Protein AF-A0A353RKZ6-F1 (afdb_monomer_lite)

Radius of gyration: 16.35 Å; chains: 1; bounding box: 42×35×43 Å

Secondary structure (DSSP, 8-state):
--TT--------SS--TTHHHHHHHTT--HHHHHHHHHTT---PPPPGGGG--SS---------TT-

Sequence (67 aa):
AKNNDIKVIECNLRASRSFPFVSKVLKHNFIETATRIMLDAPYAKPDSSVFDLDYIGVKASQFSFSR

Structure (mmCIF, N/CA/C/O backbone):
data_AF-A0A353RKZ6-F1
#
_entry.id   AF-A0A353RKZ6-F1
#
loop_
_atom_site.group_PDB
_atom_site.id
_atom_site.type_symbol
_atom_site.label_atom_id
_atom_site.label_alt_id
_atom_site.label_comp_id
_atom_site.label_asym_id
_atom_site.label_entity_id
_atom_site.label_seq_id
_atom_site.pdbx_PDB_ins_code
_atom_site.Cartn_x
_atom_site.Cartn_y
_atom_site.Cartn_z
_atom_site.occupancy
_atom_site.B_iso_or_equiv
_atom_site.auth_seq_id
_atom_site.auth_comp_id
_atom_site.auth_asym_id
_atom_site.auth_atom_id
_atom_site.pdbx_PDB_model_num
ATOM 1 N N . ALA A 1 1 ? -23.032 -1.559 2.533 1.00 49.62 1 ALA A N 1
ATOM 2 C CA . ALA A 1 1 ? -23.677 -0.995 1.332 1.00 49.62 1 ALA A CA 1
ATOM 3 C C . ALA A 1 1 ? -25.183 -0.981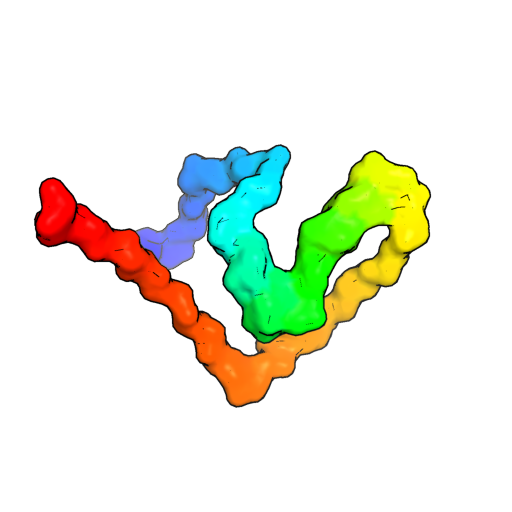 1.559 1.00 49.62 1 ALA A C 1
ATOM 5 O O . ALA A 1 1 ? -25.714 -2.009 1.957 1.00 49.62 1 ALA A O 1
ATOM 6 N N . LYS A 1 2 ? -25.879 0.148 1.370 1.00 52.03 2 LYS A N 1
ATOM 7 C CA . LYS A 1 2 ? -27.342 0.092 1.199 1.00 52.03 2 LYS A CA 1
ATOM 8 C C . LYS A 1 2 ? -27.575 -0.490 -0.199 1.00 52.03 2 LYS A C 1
ATOM 10 O O . LYS A 1 2 ? -27.024 0.053 -1.147 1.00 52.03 2 LYS A O 1
ATOM 15 N N . ASN A 1 3 ? -28.315 -1.591 -0.302 1.00 80.94 3 ASN A N 1
ATOM 16 C CA . ASN A 1 3 ? -28.728 -2.219 -1.568 1.00 80.94 3 ASN A CA 1
ATOM 17 C C . ASN A 1 3 ? -27.615 -2.819 -2.450 1.00 80.94 3 ASN A C 1
ATOM 19 O O . ASN A 1 3 ? -27.819 -2.969 -3.644 1.00 80.94 3 ASN A O 1
ATOM 23 N N . ASN A 1 4 ? -26.454 -3.188 -1.896 1.00 84.44 4 ASN A N 1
ATOM 24 C CA . ASN A 1 4 ? -25.349 -3.795 -2.665 1.00 84.44 4 ASN A CA 1
ATOM 25 C C . ASN A 1 4 ? -24.797 -2.966 -3.848 1.00 84.44 4 ASN A C 1
ATOM 27 O O . ASN A 1 4 ? -23.981 -3.472 -4.615 1.00 84.44 4 ASN A O 1
ATOM 31 N N . ASP A 1 5 ? -25.146 -1.684 -3.948 1.00 91.38 5 ASP A N 1
ATOM 32 C CA . A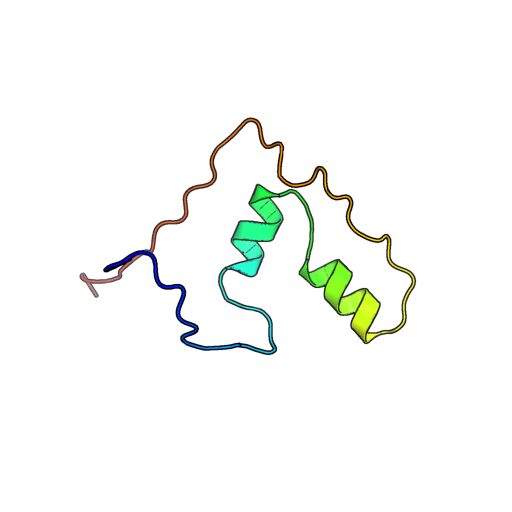SP A 1 5 ? -24.616 -0.806 -4.989 1.00 91.38 5 ASP A CA 1
ATOM 33 C C . ASP A 1 5 ? -23.182 -0.363 -4.674 1.00 91.38 5 ASP A C 1
ATOM 35 O O . ASP A 1 5 ? -22.899 0.203 -3.609 1.00 91.38 5 ASP A O 1
ATOM 39 N N . ILE A 1 6 ? -22.275 -0.573 -5.630 1.00 89.50 6 ILE A N 1
ATOM 40 C CA . ILE A 1 6 ? -20.899 -0.072 -5.579 1.00 89.50 6 ILE A CA 1
ATOM 41 C C . ILE A 1 6 ? -20.897 1.371 -6.084 1.00 89.50 6 ILE A C 1
ATOM 43 O O . ILE A 1 6 ? -21.325 1.652 -7.202 1.00 89.50 6 ILE A O 1
ATOM 47 N N . LYS A 1 7 ? -20.395 2.295 -5.263 1.00 92.50 7 LYS A N 1
ATOM 48 C CA . LYS A 1 7 ? -20.258 3.712 -5.615 1.00 92.50 7 LYS A CA 1
ATOM 49 C C . LYS A 1 7 ? -18.812 4.151 -5.443 1.00 92.50 7 LYS A C 1
ATOM 51 O O . LYS A 1 7 ? -18.166 3.790 -4.461 1.00 92.50 7 LYS A O 1
ATOM 56 N N . VAL A 1 8 ? -18.320 4.943 -6.388 1.00 93.62 8 VAL A N 1
ATOM 57 C CA . VAL A 1 8 ? -16.985 5.545 -6.333 1.00 93.62 8 VAL A CA 1
ATOM 58 C C . VAL A 1 8 ? -17.085 6.896 -5.631 1.00 93.62 8 VAL A C 1
ATOM 60 O O . VAL A 1 8 ? -17.970 7.686 -5.947 1.00 93.62 8 VAL A O 1
ATOM 63 N N . ILE A 1 9 ? -16.191 7.147 -4.674 1.00 96.12 9 ILE A N 1
ATOM 64 C CA . ILE A 1 9 ? -16.105 8.431 -3.963 1.00 96.12 9 ILE A CA 1
ATOM 65 C C . ILE A 1 9 ? -15.052 9.318 -4.630 1.00 96.12 9 ILE A C 1
ATOM 67 O O . ILE A 1 9 ? -15.351 10.432 -5.042 1.00 96.12 9 ILE A O 1
ATOM 71 N N . GLU A 1 10 ? -13.824 8.812 -4.758 1.00 97.31 10 GLU A N 1
ATOM 72 C CA . GLU A 1 10 ? -12.690 9.553 -5.307 1.00 97.31 10 GLU A CA 1
ATOM 73 C C . GLU A 1 10 ? -11.633 8.613 -5.902 1.00 97.31 10 GLU A C 1
ATOM 75 O O . GLU A 1 10 ? -11.564 7.431 -5.558 1.00 97.31 10 GLU A O 1
ATOM 80 N N . CYS A 1 11 ? -10.774 9.162 -6.763 1.00 96.25 11 CYS A N 1
ATOM 81 C CA . CYS A 1 11 ? -9.562 8.511 -7.247 1.00 96.25 11 CYS A CA 1
ATOM 82 C C . CYS A 1 11 ? -8.371 9.441 -7.004 1.00 96.25 11 CYS A C 1
ATOM 84 O O . CYS A 1 11 ? -8.366 10.586 -7.450 1.00 96.25 11 CYS A O 1
ATOM 86 N N . ASN A 1 12 ? -7.357 8.948 -6.294 1.00 96.50 12 ASN A N 1
ATOM 87 C CA . ASN A 1 12 ? -6.131 9.692 -6.034 1.00 96.50 12 ASN A CA 1
ATOM 88 C C . ASN A 1 12 ? -5.008 9.133 -6.913 1.00 96.50 12 ASN A C 1
ATOM 90 O O . ASN A 1 12 ? -4.515 8.038 -6.653 1.00 96.50 12 ASN A O 1
ATOM 94 N N . LEU A 1 13 ? -4.556 9.905 -7.903 1.00 94.44 13 LEU A N 1
ATOM 95 C CA . LEU A 1 13 ? -3.429 9.548 -8.779 1.00 94.44 13 LEU A CA 1
ATOM 96 C C . LEU A 1 13 ? -2.074 9.822 -8.101 1.00 94.44 13 LEU A C 1
ATOM 98 O O . LEU A 1 13 ? -1.238 10.563 -8.609 1.00 94.44 13 LEU A O 1
ATOM 102 N N . ARG A 1 14 ? -1.889 9.292 -6.889 1.00 94.88 14 ARG A N 1
ATOM 103 C CA . ARG A 1 14 ? -0.690 9.476 -6.057 1.00 94.88 14 ARG A CA 1
ATOM 104 C C . ARG A 1 14 ? -0.633 8.436 -4.942 1.00 94.88 14 ARG A C 1
ATOM 106 O O . ARG A 1 14 ? -1.626 7.775 -4.639 1.00 94.88 14 ARG A O 1
ATOM 113 N N . ALA A 1 15 ? 0.508 8.353 -4.261 1.00 94.56 15 ALA A N 1
ATOM 114 C CA . ALA A 1 15 ? 0.639 7.527 -3.067 1.00 94.56 15 ALA A CA 1
ATOM 115 C C . ALA A 1 15 ? -0.347 7.970 -1.965 1.00 94.56 15 ALA A C 1
ATOM 117 O O . ALA A 1 15 ? -0.457 9.151 -1.616 1.00 94.56 15 ALA A O 1
ATOM 118 N N . SER A 1 16 ? -1.064 6.997 -1.402 1.00 95.44 16 SER A N 1
ATOM 119 C CA . SER A 1 16 ? -1.965 7.187 -0.261 1.00 95.44 16 SER A CA 1
ATOM 120 C C . SER A 1 16 ? -1.257 6.875 1.059 1.00 95.44 16 SER A C 1
ATOM 122 O O . SER A 1 16 ? -0.332 6.067 1.121 1.00 95.44 16 SER A O 1
ATOM 124 N N . ARG A 1 17 ? -1.751 7.440 2.166 1.00 95.25 17 ARG A N 1
ATOM 125 C CA . ARG A 1 17 ? -1.251 7.167 3.529 1.00 95.25 17 ARG A CA 1
ATOM 126 C C . ARG A 1 17 ? -1.448 5.710 3.975 1.00 95.25 17 ARG A C 1
ATOM 128 O O . ARG A 1 17 ? -0.994 5.321 5.051 1.00 95.25 17 ARG A O 1
ATOM 135 N N . SER A 1 18 ? -2.185 4.903 3.214 1.00 93.62 18 SER A N 1
ATOM 136 C CA . SER A 1 18 ? -2.309 3.457 3.427 1.00 93.62 18 SER A CA 1
ATOM 137 C C . SER A 1 18 ? -1.152 2.651 2.830 1.00 93.62 18 SER A C 1
ATOM 139 O O . SER A 1 18 ? -0.941 1.533 3.293 1.00 93.62 18 SER A O 1
ATOM 141 N N . PHE A 1 19 ? -0.372 3.201 1.889 1.00 93.06 19 PHE A N 1
ATOM 142 C CA . PHE A 1 19 ? 0.697 2.470 1.192 1.00 93.06 19 PHE A CA 1
ATOM 143 C C . PHE A 1 19 ? 1.695 1.802 2.148 1.00 93.06 19 PHE A C 1
ATOM 145 O O . PHE A 1 19 ? 1.908 0.603 2.002 1.00 93.06 19 PHE A O 1
ATOM 152 N N . PRO A 1 20 ? 2.245 2.481 3.179 1.00 93.69 20 PRO A N 1
ATOM 153 C CA . PRO A 1 20 ? 3.214 1.843 4.073 1.00 93.69 20 PRO A CA 1
ATOM 154 C C . PRO A 1 20 ? 2.651 0.636 4.829 1.00 93.69 20 PRO A C 1
ATOM 156 O O . PRO A 1 20 ? 3.375 -0.313 5.111 1.00 93.69 20 PRO A O 1
ATOM 159 N N . PHE A 1 21 ? 1.363 0.677 5.174 1.00 95.06 21 PHE A N 1
ATOM 160 C CA . PHE A 1 21 ? 0.693 -0.426 5.854 1.00 95.06 21 PHE A CA 1
ATOM 161 C C . PHE A 1 21 ? 0.477 -1.601 4.896 1.00 95.06 21 PHE A C 1
ATOM 163 O O . PHE A 1 21 ? 0.890 -2.716 5.201 1.00 95.06 21 PHE A O 1
ATOM 170 N N . VAL A 1 22 ? -0.087 -1.336 3.715 1.00 91.75 22 VAL A N 1
ATOM 171 C CA . VAL A 1 22 ? -0.364 -2.359 2.696 1.00 91.75 22 VAL A CA 1
ATOM 172 C C . VAL A 1 22 ? 0.928 -3.039 2.232 1.00 91.75 22 VAL A C 1
ATOM 174 O O . VAL A 1 22 ? 0.977 -4.264 2.181 1.00 91.75 22 VAL A O 1
ATOM 177 N N . SER A 1 23 ? 2.002 -2.275 2.002 1.00 91.88 23 SER A N 1
ATOM 178 C CA . SER A 1 23 ? 3.301 -2.832 1.607 1.00 91.88 23 SER A CA 1
ATOM 179 C C . SER A 1 23 ? 3.879 -3.796 2.643 1.00 91.88 23 SER A C 1
ATOM 181 O O . SER A 1 23 ? 4.450 -4.823 2.289 1.00 91.88 23 SER A O 1
ATOM 183 N N . LYS A 1 24 ? 3.737 -3.481 3.938 1.00 90.06 24 LYS A N 1
ATOM 184 C CA . LYS A 1 24 ? 4.240 -4.337 5.023 1.00 90.06 24 LYS A CA 1
ATOM 185 C C . LYS A 1 24 ? 3.393 -5.590 5.197 1.00 90.06 24 LYS A C 1
ATOM 187 O O . LYS A 1 24 ? 3.947 -6.666 5.383 1.00 90.06 24 LYS A O 1
ATOM 192 N N . VAL A 1 25 ? 2.069 -5.450 5.123 1.00 91.62 25 VAL A N 1
ATOM 193 C CA . VAL A 1 25 ? 1.140 -6.577 5.271 1.00 91.62 25 VAL A CA 1
ATOM 194 C C . VAL A 1 25 ? 1.300 -7.565 4.121 1.00 91.62 25 VAL A C 1
ATOM 196 O O . VAL A 1 25 ? 1.353 -8.758 4.377 1.00 91.62 25 VAL A O 1
ATOM 199 N N . LEU A 1 26 ? 1.468 -7.087 2.889 1.00 88.50 26 LEU A N 1
ATOM 200 C CA . LEU A 1 26 ? 1.640 -7.937 1.706 1.00 88.50 26 LEU A CA 1
ATOM 201 C C . LEU A 1 26 ? 3.106 -8.312 1.422 1.00 88.50 26 LEU A C 1
ATOM 203 O O . LEU A 1 26 ? 3.388 -8.952 0.415 1.00 88.50 26 LEU A O 1
ATOM 207 N N . LYS A 1 27 ? 4.052 -7.881 2.274 1.00 87.19 27 LYS A N 1
ATOM 208 C CA . LYS A 1 27 ? 5.509 -8.053 2.089 1.00 87.19 27 LYS A CA 1
ATOM 209 C C . LYS A 1 27 ? 6.005 -7.628 0.694 1.00 87.19 27 LYS A C 1
ATOM 211 O O . LYS A 1 27 ? 6.990 -8.159 0.189 1.00 87.19 27 LYS A O 1
ATOM 216 N N . HIS A 1 28 ? 5.346 -6.642 0.088 1.00 87.06 28 HIS A N 1
ATOM 217 C CA . HIS A 1 28 ? 5.651 -6.146 -1.249 1.00 87.06 28 HIS A CA 1
ATOM 218 C C . HIS A 1 28 ? 5.801 -4.627 -1.238 1.00 87.06 28 HIS A C 1
ATOM 220 O O . HIS A 1 28 ? 4.910 -3.900 -0.801 1.00 87.06 28 HIS A O 1
ATOM 226 N N . ASN A 1 29 ? 6.926 -4.118 -1.737 1.00 90.06 29 ASN A N 1
ATOM 227 C CA . ASN A 1 29 ? 7.187 -2.685 -1.740 1.00 90.06 29 ASN A CA 1
ATOM 228 C C . ASN A 1 29 ? 6.575 -1.992 -2.968 1.00 90.06 29 ASN A C 1
ATOM 230 O O . ASN A 1 29 ? 7.238 -1.772 -3.978 1.00 90.06 29 ASN A O 1
ATOM 234 N N . PHE A 1 30 ? 5.315 -1.570 -2.849 1.00 90.19 30 PHE A N 1
ATOM 235 C CA . PHE A 1 30 ? 4.610 -0.863 -3.924 1.00 90.19 30 PHE A CA 1
ATOM 236 C C . PHE A 1 30 ? 5.282 0.447 -4.363 1.00 90.19 30 PHE A C 1
ATOM 238 O O . PHE A 1 30 ? 5.169 0.821 -5.527 1.00 90.19 30 PHE A O 1
ATOM 245 N N . ILE A 1 31 ? 5.978 1.149 -3.461 1.00 93.12 31 ILE A N 1
ATOM 246 C CA . ILE A 1 31 ? 6.651 2.414 -3.797 1.00 93.12 31 ILE A CA 1
ATOM 247 C C . ILE A 1 31 ? 7.878 2.157 -4.666 1.00 93.12 31 ILE A C 1
ATOM 249 O O . ILE A 1 31 ? 8.123 2.910 -5.605 1.00 93.12 31 ILE A O 1
ATOM 253 N N . GLU A 1 32 ? 8.616 1.081 -4.398 1.00 92.56 32 GLU A N 1
ATOM 254 C CA . GLU A 1 32 ? 9.741 0.682 -5.241 1.00 92.56 32 GLU A CA 1
ATOM 255 C C . GLU A 1 32 ? 9.261 0.317 -6.646 1.00 92.56 32 GLU A C 1
ATOM 257 O O . GLU A 1 32 ? 9.771 0.865 -7.622 1.00 92.56 32 GLU A O 1
ATOM 262 N N . THR A 1 33 ? 8.241 -0.538 -6.752 1.00 91.31 33 THR A N 1
ATOM 263 C CA . THR A 1 33 ? 7.662 -0.927 -8.044 1.00 91.31 33 THR A CA 1
ATOM 264 C C . THR A 1 33 ? 7.152 0.293 -8.813 1.00 91.31 33 THR A C 1
ATOM 266 O O . THR A 1 33 ? 7.485 0.462 -9.983 1.00 91.31 33 THR A O 1
ATOM 269 N N . ALA A 1 34 ? 6.408 1.191 -8.156 1.00 93.31 34 ALA A N 1
ATOM 270 C CA . ALA A 1 34 ? 5.921 2.419 -8.782 1.00 93.31 34 ALA A CA 1
ATOM 271 C C . ALA A 1 34 ? 7.068 3.328 -9.250 1.00 93.31 34 ALA A C 1
ATOM 273 O O . ALA A 1 34 ? 7.028 3.825 -10.370 1.00 93.31 34 ALA A O 1
ATOM 274 N N . THR A 1 35 ? 8.108 3.508 -8.431 1.00 95.06 35 THR A N 1
ATOM 275 C CA . THR A 1 35 ? 9.279 4.327 -8.787 1.00 95.06 35 THR A CA 1
ATOM 276 C C . THR A 1 35 ? 10.033 3.741 -9.978 1.00 95.06 35 THR A C 1
ATOM 278 O O . THR A 1 35 ? 10.418 4.481 -10.877 1.00 95.06 35 THR A O 1
ATOM 281 N N . ARG A 1 36 ? 10.213 2.414 -10.025 1.00 95.06 36 ARG A N 1
ATOM 282 C CA . ARG A 1 36 ? 10.852 1.742 -11.166 1.00 95.06 36 ARG A CA 1
ATOM 283 C C . ARG A 1 36 ? 10.067 1.965 -12.455 1.00 95.06 36 ARG A C 1
ATOM 285 O O . ARG A 1 36 ? 10.672 2.309 -13.459 1.00 95.06 36 ARG A O 1
ATOM 292 N N . ILE A 1 37 ? 8.740 1.850 -12.399 1.00 94.31 37 ILE A N 1
ATOM 293 C CA . ILE A 1 37 ? 7.861 2.118 -13.545 1.00 94.31 37 ILE A CA 1
ATOM 294 C C . ILE A 1 37 ? 7.976 3.579 -13.994 1.00 94.31 37 ILE A C 1
ATOM 296 O O . ILE A 1 37 ? 8.099 3.841 -15.181 1.00 94.31 37 ILE A O 1
ATOM 300 N N . MET A 1 38 ? 7.974 4.534 -13.059 1.00 95.06 38 MET A N 1
ATOM 301 C CA . MET A 1 38 ? 8.096 5.963 -13.385 1.00 95.06 38 MET A CA 1
ATOM 302 C C . MET A 1 38 ? 9.430 6.327 -14.051 1.00 95.06 38 MET A C 1
ATOM 304 O O . MET A 1 38 ? 9.494 7.328 -14.756 1.00 95.06 38 MET A O 1
ATOM 308 N N . LEU A 1 39 ? 10.488 5.553 -13.798 1.00 97.31 39 LEU A N 1
ATOM 309 C CA . LEU A 1 39 ? 11.831 5.763 -14.344 1.00 97.31 39 LEU A CA 1
ATOM 310 C C . LEU A 1 39 ? 12.135 4.875 -15.561 1.00 97.31 39 LEU A C 1
ATOM 312 O O . LEU A 1 39 ? 13.296 4.793 -15.957 1.00 97.31 39 LEU A O 1
ATOM 316 N N . ASP A 1 40 ? 11.139 4.163 -16.100 1.00 94.75 40 ASP A N 1
ATOM 317 C CA . ASP A 1 40 ? 11.316 3.145 -17.148 1.00 94.75 40 ASP A CA 1
ATOM 318 C C . ASP A 1 40 ? 12.406 2.104 -16.813 1.00 94.75 40 ASP A C 1
ATOM 320 O O . ASP A 1 40 ? 13.058 1.521 -17.683 1.00 94.75 40 ASP A O 1
ATOM 324 N N . ALA A 1 41 ? 12.615 1.843 -15.521 1.00 95.50 41 ALA A N 1
ATOM 325 C CA . ALA A 1 41 ? 13.568 0.855 -15.050 1.00 95.50 41 ALA A CA 1
ATOM 326 C C . ALA A 1 41 ? 12.953 -0.557 -15.093 1.00 95.50 41 ALA A C 1
ATOM 328 O O . ALA A 1 41 ? 11.744 -0.719 -14.887 1.00 95.50 41 ALA A O 1
ATOM 329 N N . PRO A 1 42 ? 13.773 -1.611 -15.268 1.00 92.94 42 PRO A N 1
ATOM 330 C CA . PRO A 1 42 ? 13.293 -2.984 -15.178 1.00 92.94 42 PRO A CA 1
ATOM 331 C C . PRO A 1 42 ? 12.587 -3.245 -13.840 1.00 92.94 42 PRO A C 1
ATOM 333 O O . PRO A 1 42 ? 13.130 -2.968 -12.763 1.00 92.94 42 PRO A O 1
ATOM 336 N N . TYR A 1 43 ? 11.379 -3.803 -13.915 1.00 90.50 43 TYR A N 1
ATOM 337 C CA . TYR A 1 43 ? 10.590 -4.229 -12.764 1.00 90.50 43 TYR A CA 1
ATOM 338 C C . TYR A 1 43 ? 10.028 -5.634 -12.998 1.00 90.50 43 TYR A C 1
ATOM 340 O O . TYR A 1 43 ? 9.744 -6.029 -14.128 1.00 90.50 43 TYR A O 1
ATOM 348 N N . ALA A 1 44 ? 9.864 -6.396 -11.918 1.00 84.44 44 ALA A N 1
ATOM 349 C CA . ALA A 1 44 ? 9.153 -7.666 -11.960 1.00 84.44 44 ALA A CA 1
ATOM 350 C C . ALA A 1 44 ? 7.657 -7.404 -11.773 1.00 84.44 44 ALA A C 1
ATOM 352 O O . ALA A 1 44 ? 7.258 -6.712 -10.831 1.00 84.44 44 ALA A O 1
ATOM 353 N N . LYS A 1 45 ? 6.822 -7.950 -12.662 1.00 81.69 45 LYS A N 1
ATOM 354 C CA . LYS A 1 45 ? 5.369 -7.881 -12.497 1.00 81.69 45 LYS A CA 1
ATOM 355 C C . LYS A 1 45 ? 4.986 -8.644 -11.216 1.00 81.69 45 LYS A C 1
ATOM 357 O O . LYS A 1 45 ? 5.386 -9.800 -11.091 1.00 81.69 45 LYS A O 1
ATOM 362 N N . PRO A 1 46 ? 4.252 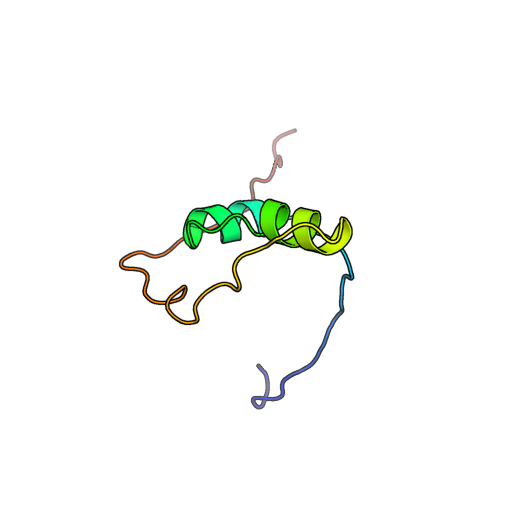-8.026 -10.273 1.00 72.25 46 PRO A N 1
ATOM 363 C CA . PRO A 1 46 ? 3.839 -8.713 -9.055 1.00 72.25 46 PRO A CA 1
ATOM 364 C C . PRO A 1 46 ? 2.905 -9.883 -9.386 1.00 72.25 46 PRO A C 1
ATOM 366 O O . PRO A 1 46 ? 2.042 -9.765 -10.261 1.00 72.25 46 PRO A O 1
ATOM 369 N N . ASP A 1 47 ? 3.109 -11.006 -8.698 1.00 73.12 47 ASP A N 1
ATOM 370 C CA . ASP A 1 47 ? 2.319 -12.226 -8.862 1.00 73.12 47 ASP A CA 1
ATOM 371 C C . ASP A 1 47 ? 0.931 -12.090 -8.202 1.00 73.12 47 ASP A C 1
ATOM 373 O O . ASP A 1 47 ? 0.737 -11.301 -7.277 1.00 73.12 47 ASP A O 1
ATOM 377 N N . SER A 1 48 ? -0.060 -12.844 -8.677 1.00 66.31 48 SER A N 1
ATOM 378 C CA . SER A 1 48 ? -1.437 -12.813 -8.152 1.00 66.31 48 SER A CA 1
ATOM 379 C C . SER A 1 48 ? -1.598 -13.491 -6.785 1.00 66.31 48 SER A C 1
ATOM 381 O O . SER A 1 48 ? -2.611 -13.284 -6.122 1.00 66.31 48 SER A O 1
ATOM 383 N N . SER A 1 49 ? -0.593 -14.254 -6.344 1.00 62.03 49 SER A N 1
ATOM 384 C CA . SER A 1 49 ? -0.536 -14.987 -5.066 1.00 62.03 49 SER A CA 1
ATOM 385 C C . SER A 1 49 ? -0.370 -14.096 -3.823 1.00 62.03 49 SER A C 1
ATOM 387 O O . SER A 1 49 ? -0.376 -14.576 -2.695 1.00 62.03 49 SER A O 1
ATOM 389 N N . VAL A 1 50 ? -0.265 -12.775 -4.001 1.00 60.53 50 VAL A N 1
ATOM 390 C CA . VAL A 1 50 ? 0.001 -11.790 -2.933 1.00 60.53 50 VAL A CA 1
ATOM 391 C C . VAL A 1 50 ? -1.115 -11.712 -1.871 1.00 60.53 50 VAL A C 1
ATOM 393 O O . VAL A 1 50 ? -0.928 -11.090 -0.826 1.00 60.53 50 VAL A O 1
ATOM 396 N N . PHE A 1 51 ? -2.266 -12.349 -2.101 1.00 64.56 51 PHE A N 1
ATOM 397 C CA . PHE A 1 51 ? -3.416 -12.320 -1.193 1.00 64.56 51 PHE A CA 1
ATOM 398 C C . PHE A 1 51 ? -3.527 -13.527 -0.247 1.00 64.56 51 PHE A C 1
ATOM 400 O O . PHE A 1 51 ? -4.349 -13.475 0.668 1.00 64.56 51 PHE A O 1
ATOM 407 N N . ASP A 1 52 ? -2.684 -14.554 -0.401 1.00 71.94 52 ASP A N 1
ATOM 408 C CA . ASP A 1 52 ? -2.645 -15.710 0.505 1.00 71.94 52 ASP A CA 1
ATOM 409 C C . ASP A 1 52 ? -1.770 -15.394 1.727 1.00 71.94 52 ASP A C 1
ATOM 411 O O . ASP A 1 52 ? -0.588 -15.732 1.802 1.00 71.94 52 ASP A O 1
ATOM 415 N N . LEU A 1 53 ? -2.348 -14.663 2.681 1.00 81.06 53 LEU A N 1
ATOM 416 C CA . LEU A 1 53 ? -1.699 -14.328 3.946 1.00 81.06 53 LEU A CA 1
ATOM 417 C C . LEU A 1 53 ? -2.221 -15.220 5.076 1.00 81.06 53 LEU A C 1
ATOM 419 O O . LEU A 1 53 ? -3.416 -15.236 5.357 1.00 81.06 53 LEU A O 1
ATOM 423 N N . ASP A 1 54 ? -1.307 -15.839 5.824 1.00 87.69 54 ASP A N 1
A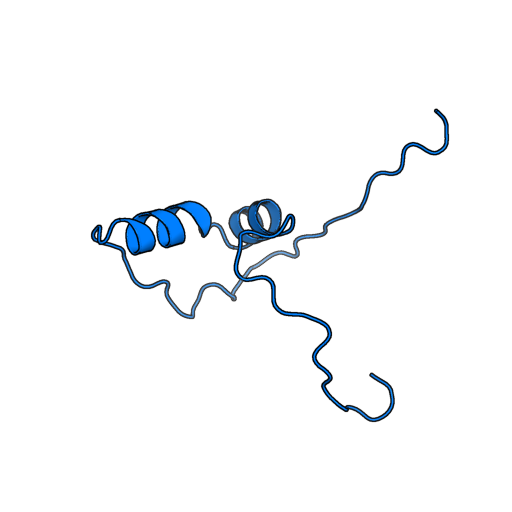TOM 424 C CA . ASP A 1 54 ? -1.627 -16.617 7.035 1.00 87.69 54 ASP A CA 1
ATOM 425 C C . ASP A 1 54 ? -2.014 -15.742 8.248 1.00 87.69 54 ASP A C 1
ATOM 427 O O . ASP A 1 54 ? -2.177 -16.232 9.366 1.00 87.69 54 ASP A O 1
ATOM 431 N N . TYR A 1 55 ? -2.104 -14.420 8.070 1.00 90.00 55 TYR A N 1
ATOM 432 C CA . TYR A 1 55 ? -2.355 -13.464 9.146 1.00 90.00 55 TYR A CA 1
ATOM 433 C C . TYR A 1 55 ? -3.187 -12.264 8.695 1.00 90.00 55 TYR A C 1
ATOM 435 O O . TYR A 1 55 ? -3.262 -11.917 7.518 1.00 90.00 55 TYR A O 1
ATOM 443 N N . ILE A 1 56 ? -3.762 -11.572 9.682 1.00 91.31 56 ILE A N 1
ATOM 444 C CA . ILE A 1 56 ? -4.562 -10.363 9.482 1.00 91.31 56 ILE A CA 1
ATOM 445 C C . ILE A 1 56 ? -3.757 -9.137 9.921 1.00 91.31 56 ILE A C 1
ATOM 447 O O . ILE A 1 56 ? -3.272 -9.059 11.049 1.00 91.31 56 ILE A O 1
ATOM 451 N N . GLY A 1 57 ? -3.647 -8.146 9.036 1.00 91.31 57 GLY A N 1
ATOM 452 C CA . GLY A 1 57 ? -3.126 -6.825 9.378 1.00 91.31 57 GLY A CA 1
ATOM 453 C C . GLY A 1 57 ? -4.238 -5.901 9.874 1.00 91.31 57 GLY A C 1
ATOM 454 O O . GLY A 1 57 ? -5.228 -5.701 9.175 1.00 91.31 57 GLY A O 1
ATOM 455 N N . VAL A 1 58 ? -4.054 -5.266 11.035 1.00 95.50 58 VAL A N 1
ATOM 456 C CA . VAL A 1 58 ? -4.991 -4.265 11.576 1.00 95.50 58 VAL A CA 1
ATOM 457 C C . VAL A 1 58 ? -4.310 -2.897 11.656 1.00 95.50 58 VAL A C 1
ATOM 459 O O . VAL A 1 58 ? -3.194 -2.777 12.159 1.00 95.50 58 VAL A O 1
ATOM 462 N N . LYS A 1 59 ? -4.988 -1.849 11.169 1.00 95.62 59 LYS A N 1
ATOM 463 C CA . LYS A 1 59 ? -4.547 -0.449 11.259 1.00 95.62 59 LYS A CA 1
ATOM 464 C C . LYS A 1 59 ? -5.528 0.350 12.113 1.00 95.62 59 LYS A C 1
ATOM 466 O O . LYS A 1 59 ? -6.688 0.484 11.739 1.00 95.62 59 LYS A O 1
ATOM 471 N N . ALA A 1 60 ? -5.038 0.940 13.199 1.00 96.75 60 ALA A N 1
ATOM 472 C CA . ALA A 1 60 ? -5.801 1.847 14.053 1.00 96.75 60 ALA A CA 1
ATOM 473 C C . ALA A 1 60 ? -5.288 3.289 13.920 1.00 96.75 60 ALA A C 1
ATOM 475 O O . ALA A 1 60 ? -4.092 3.525 13.737 1.00 96.75 60 ALA A O 1
ATOM 476 N N . SER A 1 61 ? -6.196 4.261 13.988 1.00 95.81 61 SER A N 1
ATOM 477 C CA . SER A 1 61 ? -5.849 5.681 14.060 1.00 95.81 61 SER A CA 1
ATOM 478 C C . SER A 1 61 ? -5.512 6.071 15.495 1.00 95.81 61 SER A C 1
ATOM 480 O O . SER A 1 61 ? -6.229 5.710 16.424 1.00 95.81 61 SER A O 1
ATOM 482 N N . GLN A 1 62 ? -4.448 6.848 15.662 1.00 95.38 62 GLN A N 1
ATOM 483 C CA . GLN A 1 62 ? -4.152 7.522 16.919 1.00 95.38 62 GLN A CA 1
ATOM 484 C C . GLN A 1 62 ? -4.798 8.909 16.894 1.00 95.38 62 GLN A C 1
ATOM 486 O O . GLN A 1 62 ? -4.777 9.585 15.864 1.00 95.38 62 GLN A O 1
ATOM 491 N N . PHE A 1 63 ? -5.385 9.299 18.023 1.00 96.00 63 PHE A N 1
ATOM 492 C CA . PHE A 1 63 ? -5.961 10.620 18.230 1.00 96.00 63 PHE A CA 1
ATOM 493 C C . PHE A 1 63 ? -5.291 11.273 19.435 1.00 96.00 63 PHE A C 1
ATOM 495 O O . PHE A 1 63 ? -5.095 10.633 20.467 1.00 96.00 63 PHE A O 1
ATOM 502 N N . SER A 1 64 ? -4.965 12.556 19.321 1.00 94.44 64 SER A N 1
ATOM 503 C CA . SER A 1 64 ? -4.362 13.348 20.392 1.00 94.44 64 SER A CA 1
ATOM 504 C C . SER A 1 64 ? -5.408 14.225 21.086 1.00 94.44 64 SER A C 1
ATOM 506 O O . SER A 1 64 ? -5.281 15.443 21.075 1.00 94.44 64 SER A O 1
ATOM 508 N N . PHE A 1 65 ? -6.456 13.621 21.660 1.00 93.31 65 PHE A N 1
ATOM 509 C CA . PHE A 1 65 ? -7.555 14.362 22.308 1.00 93.31 65 PHE A CA 1
ATOM 510 C C . PHE A 1 65 ? -7.145 15.115 23.580 1.00 93.31 65 PHE A C 1
ATOM 512 O O . PHE A 1 65 ? -7.858 16.006 24.020 1.00 93.31 65 PHE A O 1
ATOM 519 N N . SER A 1 66 ? -6.028 14.724 24.192 1.00 89.12 66 SER A N 1
ATOM 520 C CA . SER A 1 66 ? -5.534 15.277 25.454 1.00 89.12 66 SER A CA 1
ATOM 521 C C . SER A 1 66 ? -4.501 16.400 25.287 1.00 89.12 66 SER A C 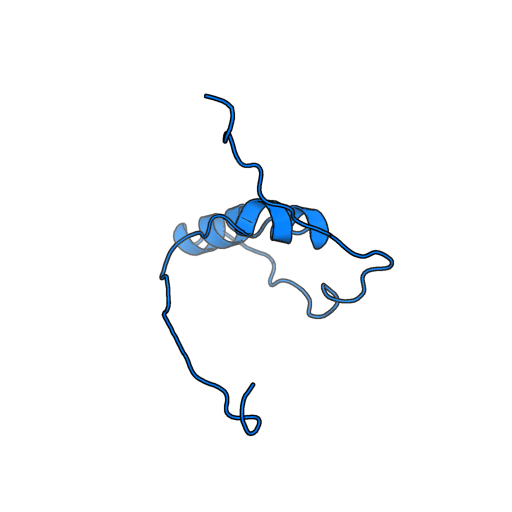1
ATOM 523 O O . SER A 1 66 ? -3.909 16.809 26.282 1.00 89.12 66 SER A O 1
ATOM 525 N N . ARG A 1 67 ? -4.211 16.829 24.053 1.00 68.56 67 ARG A N 1
ATOM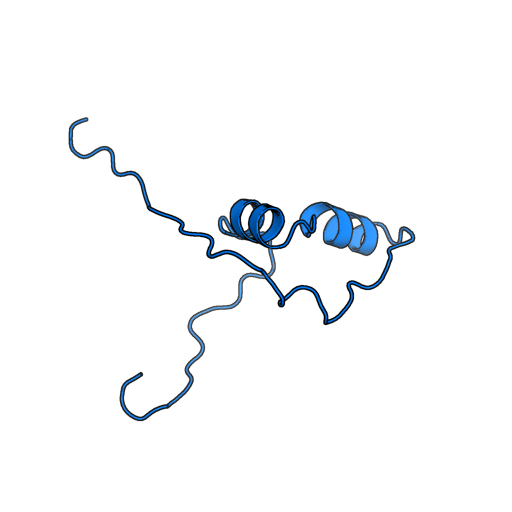 526 C CA . ARG A 1 67 ? -3.458 18.063 23.774 1.00 68.56 67 ARG A CA 1
ATOM 527 C C . ARG A 1 67 ? -4.431 19.220 23.636 1.00 68.56 67 ARG A C 1
ATOM 529 O O . ARG A 1 67 ? -4.034 20.324 24.056 1.00 68.56 67 ARG A O 1
#

pLDDT: mean 88.03, std 11.09, range [49.62, 97.31]

Foldseek 3Di:
DVPPDDDDDDDDPDDDPCQVQLCVQLVHNPVVQVVCVVVVHDDDDDDPCSPPGPDDRDDDDDDPPVD